Protein AF-A0A7V3K4L3-F1 (afdb_monomer_lite)

Sequence (100 aa):
MCSHNLNRLIGTAVVDKAFRARLLADPGTAAQGFDLTPDEYRLVASIRARSLAEFAQKLDGALSLELVPAGGPSLAPMHTGGPSDPLAEPPLALRLHTGF

Secondary structure (DSSP, 8-state):
---HHHHHHHHHHHH-HHHHHHHHH-HHHHHTTS---HHHHHHHHH---SSHHHHHHHHHHHHHHTTS-S------------------PPP---------

Foldseek 3Di:
DDDPQVVVLLVCVVVPVVLVVCCLVAVLVSSPPTPDDPVLSVQSRPDHDPGSVSSVVSSVVVVVVVPPPPCDDPPDPPPDDDDDDDDDDDDDDDDDDDDD

Radius of gyration: 31.96 Å; chains: 1; bounding box: 95×47×53 Å

Structure (mmCIF, N/CA/C/O backbone):
data_AF-A0A7V3K4L3-F1
#
_entry.id   AF-A0A7V3K4L3-F1
#
loop_
_atom_site.group_PDB
_atom_site.id
_atom_site.type_symbol
_atom_site.label_atom_id
_atom_site.label_alt_id
_atom_site.label_comp_id
_atom_site.label_asym_id
_atom_site.label_entity_id
_atom_site.label_seq_id
_atom_site.pdbx_PDB_ins_code
_atom_site.Cartn_x
_atom_site.Cartn_y
_atom_site.Cartn_z
_atom_site.occupancy
_atom_site.B_iso_or_equiv
_atom_site.auth_seq_id
_atom_site.auth_comp_id
_atom_site.auth_asym_id
_atom_site.auth_atom_id
_atom_site.pdbx_PDB_model_num
ATOM 1 N N . MET A 1 1 ? 16.804 -0.927 -0.090 1.00 46.81 1 MET A N 1
ATOM 2 C CA . MET A 1 1 ? 16.277 0.074 0.867 1.00 46.81 1 MET A CA 1
ATOM 3 C C . MET A 1 1 ? 14.867 0.415 0.427 1.00 46.81 1 MET A C 1
ATOM 5 O O . MET A 1 1 ? 14.709 0.787 -0.725 1.00 46.81 1 MET A O 1
ATOM 9 N N . CYS A 1 2 ? 13.856 0.235 1.279 1.00 55.56 2 CYS A N 1
ATOM 10 C CA . CYS A 1 2 ? 12.477 0.565 0.914 1.00 55.56 2 CYS A CA 1
ATOM 11 C C . CYS A 1 2 ? 12.354 2.073 0.680 1.00 55.56 2 CYS A C 1
ATOM 13 O O . CYS A 1 2 ? 12.742 2.869 1.537 1.00 55.56 2 CYS A O 1
ATOM 15 N N . SER A 1 3 ? 11.828 2.456 -0.477 1.00 72.12 3 SER A N 1
ATOM 16 C CA . SER A 1 3 ? 11.613 3.853 -0.832 1.00 72.12 3 SER A CA 1
ATOM 17 C C . SER A 1 3 ? 10.673 4.529 0.171 1.00 72.12 3 SER A C 1
ATOM 19 O O . SER A 1 3 ? 9.661 3.952 0.588 1.00 72.12 3 SER A O 1
ATOM 21 N N . HIS A 1 4 ? 11.013 5.746 0.601 1.00 81.88 4 HIS A N 1
ATOM 22 C CA . HIS A 1 4 ? 10.312 6.457 1.677 1.00 81.88 4 HIS A CA 1
ATOM 23 C C . HIS A 1 4 ? 8.806 6.610 1.396 1.00 81.88 4 HIS A C 1
ATOM 25 O O . HIS A 1 4 ? 7.979 6.474 2.301 1.00 81.88 4 HIS A O 1
ATOM 31 N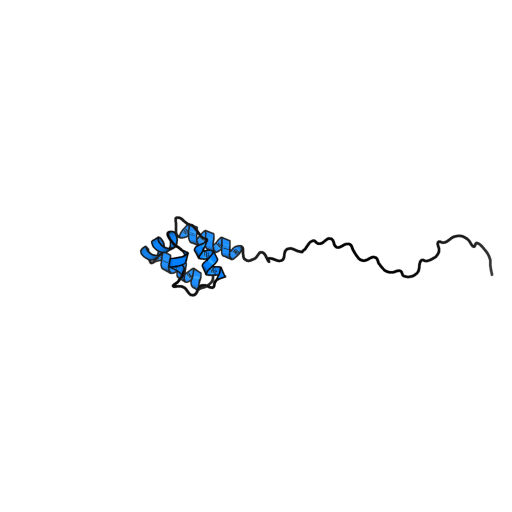 N . ASN A 1 5 ? 8.442 6.803 0.126 1.00 87.62 5 ASN A N 1
ATOM 32 C CA . ASN A 1 5 ? 7.061 7.010 -0.304 1.00 87.62 5 ASN A CA 1
ATOM 33 C C . ASN A 1 5 ? 6.226 5.722 -0.253 1.00 87.62 5 ASN A C 1
ATOM 35 O O . ASN A 1 5 ? 5.071 5.765 0.174 1.00 87.62 5 ASN A O 1
ATOM 39 N N . LEU A 1 6 ? 6.820 4.567 -0.573 1.00 87.31 6 LEU A N 1
ATOM 40 C CA . LEU A 1 6 ? 6.172 3.262 -0.405 1.00 87.31 6 LEU A CA 1
ATOM 41 C C . LEU A 1 6 ? 5.938 2.942 1.072 1.00 87.31 6 LEU A C 1
ATOM 43 O O . LEU A 1 6 ? 4.850 2.507 1.448 1.00 87.31 6 LEU A O 1
ATOM 47 N N . ASN A 1 7 ? 6.922 3.216 1.931 1.00 87.50 7 ASN A N 1
ATOM 48 C CA . ASN A 1 7 ? 6.752 3.016 3.368 1.00 87.50 7 ASN A CA 1
ATOM 49 C C . ASN A 1 7 ? 5.653 3.928 3.936 1.00 87.50 7 ASN A C 1
ATOM 51 O O . ASN A 1 7 ? 4.836 3.496 4.747 1.00 87.50 7 ASN A O 1
ATOM 55 N N . ARG A 1 8 ? 5.574 5.175 3.455 1.00 90.19 8 ARG A N 1
ATOM 56 C CA . ARG A 1 8 ? 4.492 6.097 3.815 1.00 90.19 8 ARG A CA 1
ATOM 57 C C . ARG A 1 8 ? 3.128 5.565 3.371 1.00 90.19 8 ARG A C 1
ATOM 59 O O . ARG A 1 8 ? 2.197 5.605 4.166 1.00 90.19 8 ARG A O 1
ATOM 66 N N . LEU A 1 9 ? 3.021 5.021 2.159 1.00 90.62 9 LEU A N 1
ATOM 67 C CA . LEU A 1 9 ? 1.789 4.413 1.642 1.00 90.62 9 LEU A CA 1
ATOM 68 C C . LEU A 1 9 ? 1.318 3.247 2.519 1.00 90.62 9 LEU A C 1
ATOM 70 O O . LEU A 1 9 ? 0.149 3.201 2.915 1.00 90.62 9 LEU A O 1
ATOM 74 N N . ILE A 1 10 ? 2.228 2.342 2.886 1.00 90.19 10 ILE A N 1
ATOM 75 C CA . ILE A 1 10 ? 1.918 1.231 3.795 1.00 90.19 10 ILE A CA 1
ATOM 76 C C . ILE A 1 10 ? 1.534 1.758 5.180 1.00 90.19 10 ILE A C 1
ATOM 78 O O . ILE A 1 10 ? 0.512 1.345 5.727 1.00 90.19 10 ILE A O 1
ATOM 82 N N . GLY A 1 11 ? 2.298 2.706 5.727 1.00 90.75 11 GLY A N 1
ATOM 83 C CA . GLY A 1 11 ? 2.026 3.329 7.022 1.00 90.75 11 GLY A CA 1
ATOM 84 C C . GLY A 1 11 ? 0.647 3.987 7.083 1.00 90.75 11 GLY A C 1
ATOM 85 O O . GLY A 1 11 ? -0.082 3.791 8.055 1.00 90.75 11 GLY A O 1
ATOM 86 N N . THR A 1 12 ? 0.231 4.680 6.019 1.00 92.50 12 THR A N 1
ATOM 87 C CA . THR A 1 12 ? -1.125 5.235 5.905 1.00 92.50 12 THR A CA 1
ATOM 88 C C . THR A 1 12 ? -2.180 4.133 5.923 1.00 92.50 12 THR A C 1
ATOM 90 O O . THR A 1 12 ? -3.157 4.252 6.653 1.00 92.50 12 THR A O 1
ATOM 93 N N . ALA A 1 13 ? -1.980 3.023 5.210 1.00 92.69 13 ALA A N 1
ATOM 94 C CA . ALA A 1 13 ? -2.918 1.897 5.230 1.00 92.69 13 ALA A CA 1
ATOM 95 C C . ALA A 1 13 ? -2.979 1.151 6.577 1.00 92.69 13 ALA A C 1
ATOM 97 O O . ALA A 1 13 ? -3.973 0.478 6.865 1.00 92.69 13 ALA A O 1
ATOM 98 N N . VAL A 1 14 ? -1.942 1.250 7.414 1.00 92.19 14 VAL A N 1
ATOM 99 C CA . VAL A 1 14 ? -1.971 0.697 8.778 1.00 92.19 14 VAL A CA 1
ATOM 100 C C . VAL A 1 14 ? -2.921 1.501 9.668 1.00 92.19 14 VAL A C 1
ATOM 102 O O . VAL A 1 14 ? -3.716 0.905 10.398 1.00 92.19 14 VAL A O 1
ATOM 105 N N . VAL A 1 15 ? -2.857 2.834 9.602 1.00 93.31 15 VAL A N 1
ATOM 106 C CA . VAL A 1 15 ? -3.633 3.725 10.485 1.00 93.31 15 VAL A CA 1
ATOM 107 C C . VAL A 1 15 ? -5.011 4.087 9.925 1.00 93.31 15 VAL A C 1
ATOM 109 O O . VAL A 1 15 ? -5.947 4.294 10.696 1.00 93.31 15 VAL A O 1
ATOM 112 N N . ASP A 1 16 ? -5.169 4.102 8.601 1.00 93.69 16 ASP A N 1
ATOM 113 C CA . ASP A 1 16 ? -6.405 4.469 7.914 1.00 93.69 16 ASP A CA 1
ATOM 114 C C . ASP A 1 16 ? -7.069 3.243 7.264 1.00 93.69 16 ASP A C 1
ATOM 116 O O . ASP A 1 16 ? -6.651 2.712 6.228 1.00 93.69 16 ASP A O 1
ATOM 120 N N . LYS A 1 17 ? -8.151 2.772 7.895 1.00 92.25 17 LYS A N 1
ATOM 121 C CA . LYS A 1 17 ? -8.883 1.578 7.444 1.00 92.25 17 LYS A CA 1
ATOM 122 C C . LYS A 1 17 ? -9.619 1.792 6.117 1.00 92.25 17 LYS A C 1
ATOM 124 O O . LYS A 1 17 ? -9.796 0.814 5.387 1.00 92.25 17 LYS A O 1
ATOM 129 N N . ALA A 1 18 ? -10.059 3.015 5.818 1.00 91.81 18 ALA A N 1
ATOM 130 C CA . ALA A 1 18 ? -10.785 3.325 4.587 1.00 91.81 18 ALA A CA 1
ATOM 131 C C . ALA A 1 18 ? -9.827 3.338 3.390 1.00 91.81 18 ALA A C 1
ATOM 133 O O . ALA A 1 18 ? -10.089 2.701 2.367 1.00 91.81 18 ALA A O 1
ATOM 134 N N . PHE A 1 19 ? -8.666 3.965 3.562 1.00 92.25 19 PHE A N 1
ATOM 135 C CA . PHE A 1 19 ? -7.558 3.931 2.624 1.00 92.25 19 PHE A CA 1
ATOM 136 C C . PHE A 1 19 ? -7.081 2.502 2.393 1.00 92.25 19 PHE A C 1
ATOM 138 O O . PHE A 1 19 ? -6.921 2.103 1.247 1.00 92.25 19 PHE A O 1
ATOM 145 N N . ARG A 1 20 ? -6.941 1.688 3.446 1.00 93.25 20 ARG A N 1
ATOM 146 C CA . ARG A 1 20 ? -6.590 0.268 3.298 1.00 93.25 20 ARG A CA 1
ATOM 147 C C . ARG A 1 20 ? -7.578 -0.498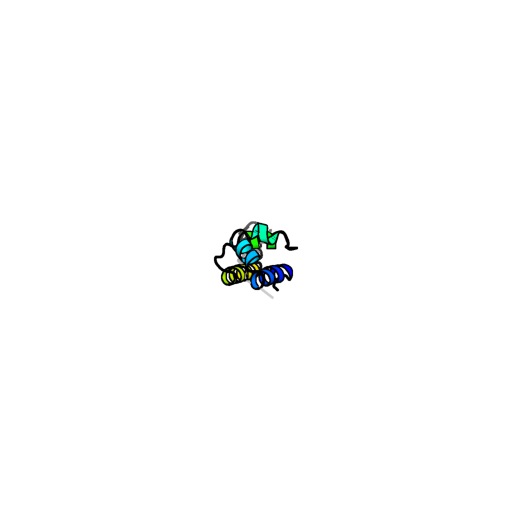 2.423 1.00 93.25 20 ARG A C 1
ATOM 149 O O . ARG A 1 20 ? -7.154 -1.263 1.563 1.00 93.25 20 ARG A O 1
ATOM 156 N N . ALA A 1 21 ? -8.880 -0.314 2.637 1.00 92.75 21 ALA A N 1
ATOM 157 C CA . ALA A 1 21 ? -9.894 -0.962 1.807 1.00 92.75 21 ALA A CA 1
ATOM 158 C C . ALA A 1 21 ? -9.780 -0.511 0.341 1.00 92.75 21 ALA A C 1
ATOM 160 O O . ALA A 1 21 ? -9.826 -1.345 -0.562 1.00 92.75 21 ALA A O 1
ATOM 161 N N . ARG A 1 22 ? -9.546 0.788 0.112 1.00 91.88 22 ARG A N 1
ATOM 162 C CA . ARG A 1 22 ? -9.324 1.347 -1.227 1.00 91.88 22 ARG A CA 1
ATOM 163 C C . ARG A 1 22 ? -8.046 0.816 -1.877 1.00 91.88 22 ARG A C 1
ATOM 165 O O . ARG A 1 22 ? -8.090 0.463 -3.043 1.00 91.88 22 ARG A O 1
ATOM 172 N N . LEU A 1 23 ? -6.952 0.709 -1.127 1.00 91.06 23 LEU A N 1
ATOM 173 C CA . LEU A 1 23 ? -5.664 0.197 -1.593 1.00 91.06 23 LEU A CA 1
ATOM 174 C C . LEU A 1 23 ? -5.758 -1.273 -2.018 1.00 91.06 23 LEU A C 1
ATOM 176 O O . LEU A 1 23 ? -5.198 -1.652 -3.038 1.00 91.06 23 LEU A O 1
ATOM 180 N N . LEU A 1 24 ? -6.481 -2.101 -1.261 1.00 91.69 24 LEU A N 1
ATOM 181 C CA . LEU A 1 24 ? -6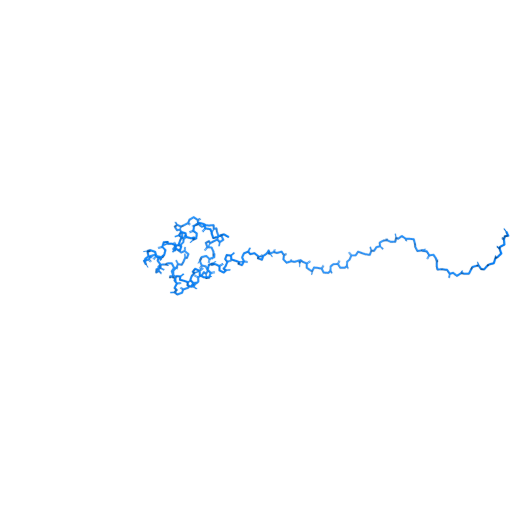.659 -3.517 -1.601 1.00 91.69 24 LEU A CA 1
ATOM 182 C C . LEU A 1 24 ? -7.631 -3.723 -2.774 1.00 91.69 24 LEU A C 1
ATOM 184 O O . LEU A 1 24 ? -7.472 -4.674 -3.538 1.00 91.69 24 LEU A O 1
ATOM 188 N N . ALA A 1 25 ? -8.623 -2.841 -2.928 1.00 92.75 25 ALA A N 1
ATOM 189 C CA . ALA A 1 25 ? -9.564 -2.886 -4.045 1.00 92.75 25 ALA A CA 1
ATOM 190 C C . ALA A 1 25 ? -8.940 -2.359 -5.349 1.00 92.75 25 ALA A C 1
ATOM 192 O O . ALA A 1 25 ? -8.986 -3.033 -6.381 1.00 92.75 25 ALA A O 1
ATOM 193 N N . ASP A 1 26 ? -8.330 -1.174 -5.289 1.00 90.88 26 ASP A N 1
ATOM 194 C CA . ASP A 1 26 ? -7.714 -0.491 -6.421 1.00 90.88 26 ASP A CA 1
ATOM 195 C C . ASP A 1 26 ? -6.393 0.196 -6.015 1.00 90.88 26 ASP A C 1
ATOM 197 O O . ASP A 1 26 ? -6.366 1.383 -5.659 1.00 90.88 26 ASP A O 1
ATOM 201 N N . PRO A 1 27 ? -5.274 -0.550 -6.041 1.00 88.81 27 PRO A N 1
ATOM 202 C CA . PRO A 1 27 ? -3.993 -0.050 -5.559 1.00 88.81 27 PRO A CA 1
ATOM 203 C C . PRO A 1 27 ? -3.435 1.081 -6.424 1.00 88.81 27 PRO A C 1
ATOM 205 O O . PRO A 1 27 ? -2.819 1.998 -5.889 1.00 88.81 27 PRO A O 1
ATOM 208 N N . GLY A 1 28 ? -3.695 1.062 -7.736 1.00 88.38 28 GLY A N 1
ATOM 209 C CA . GLY A 1 28 ? -3.269 2.122 -8.652 1.00 88.38 28 GLY A CA 1
ATOM 210 C C . GLY A 1 28 ? -3.890 3.469 -8.288 1.00 88.38 28 GLY A C 1
ATOM 211 O O . GLY A 1 28 ? -3.168 4.427 -8.021 1.00 88.38 28 GLY A O 1
ATOM 212 N N . THR A 1 29 ? -5.219 3.538 -8.170 1.00 89.19 29 THR A N 1
ATOM 213 C CA . THR A 1 29 ? -5.903 4.787 -7.795 1.00 89.19 29 THR A CA 1
ATOM 214 C C . THR A 1 29 ? -5.535 5.233 -6.380 1.00 89.19 29 THR A C 1
ATOM 216 O O . THR A 1 29 ? -5.383 6.427 -6.130 1.00 89.19 29 THR A O 1
ATOM 219 N N . ALA A 1 30 ? -5.373 4.301 -5.436 1.00 89.25 30 ALA A N 1
ATOM 220 C CA . ALA A 1 30 ? -4.962 4.640 -4.072 1.00 89.25 30 ALA A CA 1
ATOM 221 C C . ALA A 1 30 ? -3.540 5.230 -4.005 1.00 89.25 30 ALA A C 1
ATOM 223 O O . ALA A 1 30 ? -3.257 6.055 -3.135 1.00 89.25 30 ALA A O 1
ATOM 224 N N . ALA A 1 31 ? -2.664 4.840 -4.931 1.00 87.81 31 ALA A N 1
ATOM 225 C CA . ALA A 1 31 ? -1.278 5.280 -4.989 1.00 87.81 31 ALA A CA 1
ATOM 226 C C . ALA A 1 31 ? -1.068 6.632 -5.693 1.00 87.81 31 ALA A C 1
ATOM 228 O O . ALA A 1 31 ? -0.018 7.237 -5.508 1.00 87.81 31 ALA A O 1
ATOM 229 N N . GLN A 1 32 ? -2.053 7.150 -6.439 1.00 86.00 32 GLN A N 1
ATOM 230 C CA . GLN A 1 32 ? -1.936 8.421 -7.181 1.00 86.00 32 GLN A CA 1
ATOM 231 C C . GLN A 1 32 ? -1.645 9.650 -6.302 1.00 86.00 32 GLN A C 1
ATOM 233 O O . GLN A 1 32 ? -1.163 10.659 -6.803 1.00 86.00 32 GLN A O 1
ATOM 238 N N . GLY A 1 33 ? -1.946 9.587 -5.001 1.00 83.12 33 GLY A N 1
ATOM 239 C CA . GLY A 1 33 ? -1.654 10.660 -4.040 1.00 83.12 33 GLY A CA 1
ATOM 240 C C . GLY A 1 33 ? -0.257 10.595 -3.413 1.00 83.12 33 GLY A C 1
ATOM 241 O O . GLY A 1 33 ? 0.028 11.362 -2.493 1.00 83.12 33 GLY A O 1
ATOM 242 N N . PHE A 1 34 ? 0.583 9.657 -3.848 1.00 86.00 34 PHE A N 1
ATOM 243 C CA . PHE A 1 34 ? 1.950 9.481 -3.370 1.00 86.00 34 PHE A CA 1
ATOM 244 C C . PHE A 1 34 ? 2.928 9.787 -4.504 1.00 86.00 34 PHE A C 1
ATOM 246 O O . PHE A 1 34 ? 2.687 9.409 -5.647 1.00 86.00 34 PHE A O 1
ATOM 253 N N . ASP A 1 35 ? 4.045 10.436 -4.169 1.00 87.19 35 ASP A N 1
ATOM 254 C CA . ASP A 1 35 ? 5.158 10.752 -5.078 1.00 87.19 35 ASP A CA 1
ATOM 255 C C . ASP A 1 35 ? 5.955 9.479 -5.440 1.00 87.19 35 ASP A C 1
ATOM 257 O O . ASP A 1 35 ? 7.136 9.323 -5.133 1.00 87.19 35 ASP A O 1
ATOM 261 N N . LEU A 1 36 ? 5.271 8.487 -6.008 1.00 86.31 36 LEU A N 1
ATOM 262 C CA . LEU A 1 36 ? 5.885 7.254 -6.482 1.00 86.31 36 LEU A CA 1
ATOM 263 C C . LEU A 1 36 ? 6.489 7.482 -7.863 1.00 86.31 36 LEU A C 1
ATOM 265 O O . LEU A 1 36 ? 5.891 8.124 -8.729 1.00 86.31 36 LEU A O 1
ATOM 269 N N . THR A 1 37 ? 7.656 6.896 -8.088 1.00 87.81 37 THR A N 1
ATOM 270 C CA . THR A 1 37 ? 8.240 6.802 -9.425 1.00 87.81 37 THR A CA 1
ATOM 271 C C . THR A 1 37 ? 7.360 5.933 -10.342 1.00 87.81 37 THR A C 1
ATOM 273 O O . THR A 1 37 ? 6.534 5.145 -9.865 1.00 87.81 37 THR A O 1
ATOM 276 N N . PRO A 1 38 ? 7.514 6.033 -11.675 1.00 85.94 38 PRO A N 1
ATOM 277 C CA . PRO A 1 38 ? 6.721 5.245 -12.620 1.00 85.94 38 PRO A CA 1
ATOM 278 C C . PRO A 1 38 ? 6.839 3.730 -12.401 1.00 85.94 38 PRO A C 1
ATOM 280 O O . PRO A 1 38 ? 5.843 3.013 -12.522 1.00 85.94 38 PRO A O 1
ATOM 283 N N . ASP A 1 39 ? 8.034 3.249 -12.060 1.00 84.00 39 ASP A N 1
ATOM 284 C CA . ASP A 1 39 ? 8.298 1.841 -11.761 1.00 84.00 39 ASP A CA 1
ATOM 285 C C . ASP A 1 39 ? 7.618 1.404 -10.461 1.00 84.00 39 ASP A C 1
ATOM 287 O O . ASP A 1 39 ? 6.891 0.411 -10.448 1.00 84.00 39 ASP A O 1
ATOM 291 N N . GLU A 1 40 ? 7.727 2.196 -9.394 1.00 86.38 40 GLU A N 1
ATOM 292 C CA . GLU A 1 40 ? 7.036 1.924 -8.128 1.00 86.38 40 GLU A CA 1
ATOM 293 C C . GLU A 1 40 ? 5.515 1.932 -8.281 1.00 86.38 40 GLU A C 1
ATOM 295 O O . GLU A 1 40 ? 4.827 1.068 -7.734 1.00 86.38 40 GLU A O 1
ATOM 300 N N . TYR A 1 41 ? 4.976 2.878 -9.051 1.00 88.81 41 TYR A N 1
ATOM 301 C CA . TYR A 1 41 ? 3.549 2.935 -9.339 1.00 88.81 41 TYR A CA 1
ATOM 302 C C . TYR A 1 41 ? 3.085 1.682 -10.088 1.00 88.81 41 TYR A C 1
ATOM 304 O O . TYR A 1 41 ? 2.060 1.093 -9.737 1.00 88.81 41 TYR A O 1
ATOM 312 N N . ARG A 1 42 ? 3.847 1.232 -11.094 1.00 86.94 42 ARG A N 1
ATOM 313 C CA . ARG A 1 42 ? 3.554 -0.009 -11.829 1.00 86.94 42 ARG A CA 1
ATOM 314 C C . ARG A 1 42 ? 3.615 -1.235 -10.926 1.00 86.94 42 ARG A C 1
ATOM 316 O O . ARG A 1 42 ? 2.735 -2.091 -11.024 1.00 86.94 42 ARG A O 1
ATOM 323 N N . LEU A 1 43 ? 4.602 -1.303 -10.035 1.00 87.62 43 LEU A N 1
ATOM 324 C CA . LEU A 1 43 ? 4.713 -2.368 -9.040 1.00 87.62 43 LEU A CA 1
ATOM 325 C C . LEU A 1 43 ? 3.483 -2.393 -8.129 1.00 87.62 43 LEU A C 1
ATOM 327 O O . LEU A 1 43 ? 2.812 -3.419 -8.035 1.00 87.62 43 LEU A O 1
ATOM 331 N N . VAL A 1 44 ? 3.129 -1.255 -7.529 1.00 89.38 44 VAL A N 1
ATOM 332 C CA . VAL A 1 44 ? 1.958 -1.125 -6.650 1.00 89.38 44 VAL A CA 1
ATOM 333 C C . VAL A 1 44 ? 0.664 -1.493 -7.378 1.00 89.38 44 VAL A C 1
ATOM 335 O O . VAL A 1 44 ? -0.126 -2.279 -6.857 1.00 89.38 44 VAL A O 1
ATOM 338 N N . ALA A 1 45 ? 0.462 -0.994 -8.598 1.00 89.44 45 ALA A N 1
ATOM 339 C CA . ALA A 1 45 ? -0.732 -1.274 -9.394 1.00 89.44 45 ALA A CA 1
ATOM 340 C C . ALA A 1 45 ? -0.867 -2.757 -9.795 1.00 89.44 45 ALA A C 1
ATOM 342 O O . ALA A 1 45 ? -1.983 -3.244 -9.985 1.00 89.44 45 ALA A O 1
ATOM 343 N N . SER A 1 46 ? 0.251 -3.480 -9.910 1.00 89.62 46 SER A N 1
ATOM 344 C CA . SER A 1 46 ? 0.285 -4.908 -10.253 1.00 89.62 46 SER A CA 1
ATOM 345 C C . SER A 1 46 ? -0.032 -5.823 -9.058 1.00 89.62 46 SER A C 1
ATOM 347 O O . SER A 1 46 ? -0.495 -6.956 -9.224 1.00 89.62 46 SER A O 1
ATOM 349 N N . ILE A 1 47 ? 0.167 -5.344 -7.826 1.00 89.31 47 ILE A N 1
ATOM 350 C CA . ILE A 1 47 ? -0.014 -6.158 -6.621 1.00 89.31 47 ILE A CA 1
ATOM 351 C C . ILE A 1 47 ? -1.501 -6.322 -6.298 1.00 89.31 47 ILE A C 1
ATOM 353 O O . ILE A 1 47 ? -2.186 -5.405 -5.853 1.00 89.31 47 ILE A O 1
ATOM 357 N N . ARG A 1 48 ? -1.998 -7.553 -6.435 1.00 88.56 48 ARG A N 1
ATOM 358 C CA . ARG A 1 48 ? -3.302 -7.974 -5.904 1.00 88.56 48 ARG A CA 1
ATOM 359 C C . ARG A 1 48 ? -3.103 -8.692 -4.577 1.00 88.56 48 ARG A C 1
ATOM 361 O O . ARG A 1 48 ? -2.395 -9.699 -4.534 1.00 88.56 48 ARG A O 1
ATOM 368 N N . ALA A 1 49 ? -3.736 -8.205 -3.516 1.00 90.38 49 ALA A N 1
ATOM 369 C CA . ALA A 1 49 ? -3.645 -8.785 -2.180 1.00 90.38 49 ALA A CA 1
ATOM 370 C C . ALA A 1 49 ? -4.991 -8.726 -1.455 1.00 90.38 49 ALA A C 1
ATOM 372 O O . ALA A 1 49 ? -5.792 -7.827 -1.701 1.00 90.38 49 ALA A O 1
ATOM 373 N N . ARG A 1 50 ? -5.237 -9.673 -0.543 1.00 90.31 50 ARG A N 1
ATOM 374 C CA . ARG A 1 50 ? -6.474 -9.697 0.269 1.00 90.31 50 ARG A CA 1
ATOM 375 C C . ARG A 1 50 ? -6.324 -8.989 1.613 1.00 90.31 50 ARG A C 1
ATOM 377 O O . ARG A 1 50 ? -7.317 -8.666 2.255 1.00 90.31 50 ARG A O 1
ATOM 384 N N . SER A 1 51 ? -5.082 -8.749 2.020 1.00 91.44 51 SER A N 1
ATOM 385 C CA . SER A 1 51 ? -4.715 -8.173 3.309 1.00 91.44 51 SER A CA 1
ATOM 386 C C . SER A 1 51 ? -3.500 -7.271 3.160 1.00 91.44 51 SER A C 1
ATOM 388 O O . SER A 1 51 ? -2.655 -7.491 2.296 1.00 91.44 51 SER A O 1
ATOM 390 N N . LEU A 1 52 ? -3.367 -6.296 4.062 1.00 89.88 52 LEU A N 1
ATOM 391 C CA . LEU A 1 52 ? -2.230 -5.374 4.065 1.00 89.88 52 LEU A CA 1
ATOM 392 C C . LEU A 1 52 ? -0.885 -6.089 4.281 1.00 89.88 52 LEU A C 1
ATOM 394 O O . LEU A 1 52 ? 0.099 -5.728 3.650 1.00 89.88 52 LEU A O 1
ATOM 398 N N . ALA A 1 53 ? -0.850 -7.126 5.123 1.00 89.75 53 ALA A N 1
ATOM 399 C CA . ALA A 1 53 ? 0.358 -7.926 5.336 1.00 89.75 53 ALA A CA 1
ATOM 400 C C . ALA A 1 53 ? 0.812 -8.636 4.048 1.00 89.75 53 ALA A C 1
ATOM 402 O O . ALA A 1 53 ? 1.984 -8.588 3.691 1.00 89.75 53 ALA A O 1
ATOM 403 N N . GLU A 1 54 ? -0.133 -9.233 3.314 1.00 91.00 54 GLU A N 1
ATOM 404 C CA . GLU A 1 54 ? 0.141 -9.890 2.031 1.00 91.00 54 GLU A CA 1
ATOM 405 C C . GLU A 1 54 ? 0.593 -8.873 0.972 1.00 91.00 54 GLU A C 1
ATOM 407 O O . GLU A 1 54 ? 1.508 -9.141 0.197 1.00 91.00 54 GLU A O 1
ATOM 412 N N . PHE A 1 55 ? -0.017 -7.684 0.968 1.00 90.94 55 PHE A N 1
ATOM 413 C CA . PHE A 1 55 ? 0.386 -6.586 0.095 1.00 90.94 55 PHE A CA 1
ATOM 414 C C . PHE A 1 55 ? 1.837 -6.162 0.361 1.00 90.94 55 PHE A C 1
ATOM 416 O O . PHE A 1 55 ? 2.638 -6.104 -0.569 1.00 90.94 55 PHE A O 1
ATOM 423 N N . ALA A 1 56 ? 2.191 -5.925 1.628 1.00 89.50 56 ALA A N 1
ATOM 424 C CA . ALA A 1 56 ? 3.540 -5.531 2.027 1.00 89.50 56 ALA A CA 1
ATOM 425 C C . ALA A 1 56 ? 4.582 -6.604 1.676 1.00 89.50 56 ALA A C 1
ATOM 427 O O . ALA A 1 56 ? 5.645 -6.273 1.163 1.00 89.50 56 ALA A O 1
ATOM 428 N N . GLN A 1 57 ? 4.254 -7.883 1.876 1.00 89.31 57 GLN A N 1
ATOM 429 C CA . GLN A 1 57 ? 5.143 -8.992 1.528 1.00 89.31 57 GLN A CA 1
ATOM 430 C C . GLN A 1 57 ? 5.391 -9.091 0.015 1.00 89.31 57 GLN A C 1
ATOM 432 O O . GLN A 1 57 ? 6.521 -9.307 -0.417 1.00 89.31 57 GLN A O 1
ATOM 437 N N . LYS A 1 58 ? 4.348 -8.915 -0.807 1.00 89.94 58 LYS A N 1
ATOM 438 C CA . LYS A 1 58 ? 4.480 -8.905 -2.274 1.00 89.94 58 LYS A CA 1
ATOM 439 C C . LYS A 1 58 ? 5.283 -7.706 -2.770 1.00 89.94 58 LYS A C 1
ATOM 441 O O . LYS A 1 58 ? 6.081 -7.855 -3.690 1.00 89.94 58 LYS A O 1
ATOM 446 N N . LEU A 1 59 ? 5.084 -6.544 -2.152 1.00 87.50 59 LEU A N 1
ATOM 447 C CA . LEU A 1 59 ? 5.835 -5.333 -2.463 1.00 87.50 59 LEU A CA 1
ATOM 448 C C . LEU A 1 59 ? 7.326 -5.501 -2.139 1.00 87.50 59 LEU A C 1
ATOM 450 O O . LEU A 1 59 ? 8.166 -5.199 -2.980 1.00 87.50 59 LEU A O 1
ATOM 454 N N . ASP A 1 60 ? 7.644 -6.038 -0.961 1.00 85.50 60 ASP A N 1
ATOM 455 C CA . ASP A 1 60 ? 9.015 -6.335 -0.528 1.00 85.50 60 ASP A CA 1
ATOM 456 C C . ASP A 1 60 ? 9.713 -7.349 -1.452 1.00 85.50 60 ASP A C 1
ATOM 458 O O . ASP A 1 60 ? 10.844 -7.131 -1.894 1.00 85.50 60 ASP A O 1
ATOM 462 N N . GLY A 1 61 ? 9.000 -8.412 -1.839 1.00 84.94 61 GLY A N 1
ATOM 463 C CA . GLY A 1 61 ? 9.504 -9.390 -2.803 1.00 84.94 61 GLY A CA 1
ATOM 464 C C . GLY A 1 61 ? 9.781 -8.781 -4.180 1.00 84.94 61 GLY A C 1
ATOM 465 O O . GLY A 1 61 ? 10.798 -9.097 -4.792 1.00 84.94 61 GLY A O 1
ATOM 466 N N . ALA A 1 62 ? 8.919 -7.878 -4.655 1.00 82.00 62 ALA A N 1
ATOM 467 C CA . ALA A 1 62 ? 9.098 -7.219 -5.946 1.00 82.00 62 ALA A CA 1
ATOM 468 C C . ALA A 1 62 ? 10.273 -6.227 -5.948 1.00 82.00 62 ALA A C 1
ATOM 470 O O . ALA A 1 62 ? 11.055 -6.218 -6.894 1.00 82.00 62 ALA A O 1
ATOM 471 N N . LEU A 1 63 ? 10.445 -5.460 -4.866 1.00 78.19 63 LEU A N 1
ATOM 472 C CA . LEU A 1 63 ? 11.605 -4.582 -4.659 1.00 78.19 63 LEU A CA 1
ATOM 473 C C . LEU A 1 63 ? 12.917 -5.377 -4.584 1.00 78.19 63 LEU A C 1
ATOM 475 O O . LEU A 1 63 ? 13.956 -4.919 -5.049 1.00 78.19 63 LEU A O 1
ATOM 479 N N . SER A 1 64 ? 12.868 -6.582 -4.013 1.00 75.25 64 SER A N 1
ATOM 480 C CA . SER A 1 64 ? 14.027 -7.478 -3.919 1.00 75.25 64 SER A CA 1
ATOM 481 C C . SER A 1 64 ? 14.405 -8.115 -5.263 1.00 75.25 64 SER A C 1
ATOM 483 O O . SER A 1 64 ? 15.561 -8.481 -5.467 1.00 75.25 64 SER A O 1
ATOM 485 N N . LEU A 1 65 ? 13.446 -8.240 -6.188 1.00 63.53 65 LEU A N 1
ATOM 486 C CA . LEU A 1 65 ? 13.638 -8.819 -7.523 1.00 63.53 65 LEU A CA 1
ATOM 487 C C . LEU A 1 65 ? 14.198 -7.828 -8.555 1.00 63.53 65 LEU A C 1
ATOM 489 O O . LEU A 1 65 ? 14.644 -8.257 -9.617 1.00 63.53 65 LEU A O 1
ATOM 493 N N . GLU A 1 66 ? 14.265 -6.534 -8.232 1.00 53.28 66 GLU A N 1
ATOM 494 C CA . GLU A 1 66 ? 14.884 -5.503 -9.080 1.00 53.28 66 GLU A CA 1
ATOM 495 C C . GLU A 1 66 ? 16.430 -5.605 -9.154 1.00 53.28 66 GLU A C 1
ATOM 497 O O . GLU A 1 66 ? 17.100 -4.732 -9.694 1.00 53.28 66 GLU A O 1
ATOM 502 N N . LEU A 1 67 ? 17.018 -6.690 -8.632 1.00 49.41 67 LEU A N 1
ATOM 503 C CA . LEU A 1 67 ? 18.447 -7.017 -8.720 1.00 49.41 67 LEU A CA 1
ATOM 504 C C . LEU A 1 67 ? 18.772 -8.161 -9.698 1.00 49.41 67 LEU A C 1
ATOM 506 O O . LEU A 1 67 ? 19.840 -8.766 -9.609 1.00 49.41 67 LEU A O 1
ATOM 510 N N . VAL A 1 68 ? 17.897 -8.452 -10.664 1.00 48.41 68 VAL A N 1
ATOM 511 C CA . VAL A 1 68 ? 18.331 -9.138 -11.890 1.00 48.41 68 VAL A CA 1
ATOM 512 C C . VAL A 1 68 ? 18.668 -8.061 -12.917 1.00 48.41 68 VAL A C 1
ATOM 514 O O . VAL A 1 68 ? 17.746 -7.452 -13.463 1.00 48.41 68 VAL A O 1
ATOM 517 N N . PRO A 1 69 ? 19.957 -7.797 -13.217 1.00 46.00 69 PRO A N 1
ATOM 518 C CA . PRO A 1 69 ? 20.282 -6.978 -14.369 1.00 46.00 69 PRO A CA 1
ATOM 519 C C . PRO A 1 69 ? 19.630 -7.639 -15.582 1.00 46.00 69 PRO A C 1
ATOM 521 O O . PRO A 1 69 ? 19.875 -8.815 -15.865 1.00 46.00 69 PRO A O 1
ATOM 524 N N . ALA A 1 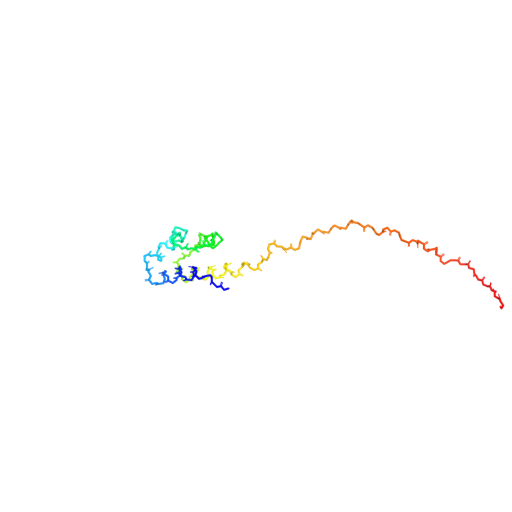70 ? 18.806 -6.887 -16.310 1.00 50.12 70 ALA A N 1
ATOM 525 C CA . ALA A 1 70 ? 18.341 -7.225 -17.653 1.00 50.12 70 ALA A CA 1
ATOM 526 C C . ALA A 1 70 ? 19.523 -7.168 -18.648 1.00 50.12 70 ALA A C 1
ATOM 528 O O . ALA A 1 70 ? 19.532 -6.430 -19.626 1.00 50.12 70 ALA A O 1
ATOM 529 N N . GLY A 1 71 ? 20.556 -7.937 -18.330 1.00 48.97 71 GLY A N 1
ATOM 530 C CA . GLY A 1 71 ? 21.846 -8.070 -18.975 1.00 48.97 71 GLY A CA 1
ATOM 531 C C . GLY A 1 71 ? 22.390 -9.453 -18.636 1.00 48.97 71 GLY A C 1
ATOM 532 O O . GLY A 1 71 ? 23.509 -9.591 -18.153 1.00 48.97 71 GLY A O 1
ATOM 533 N N . GLY A 1 72 ? 21.573 -10.491 -18.840 1.00 46.34 72 GLY A N 1
ATOM 534 C CA . GLY A 1 72 ? 22.116 -11.834 -19.011 1.00 46.34 72 GLY A CA 1
ATOM 535 C C . GLY A 1 72 ? 23.080 -11.810 -20.204 1.00 46.34 72 GLY A C 1
ATOM 536 O O . GLY A 1 72 ? 22.786 -11.121 -21.187 1.00 46.34 72 GLY A O 1
ATOM 537 N N . PRO A 1 73 ? 24.239 -12.487 -20.131 1.00 50.94 73 PRO A N 1
ATOM 538 C CA . PRO A 1 73 ? 25.211 -12.467 -21.209 1.00 50.94 73 PRO A CA 1
ATOM 539 C C . PRO A 1 73 ? 24.520 -12.934 -22.485 1.00 50.94 73 PRO A C 1
ATOM 541 O O . PRO A 1 73 ? 23.951 -14.025 -22.531 1.00 50.94 73 PRO A O 1
ATOM 544 N N . SER A 1 74 ? 24.567 -12.087 -23.511 1.00 46.34 74 SER A N 1
ATOM 545 C CA . SER A 1 74 ? 24.298 -12.497 -24.879 1.00 46.34 74 SER A CA 1
ATOM 546 C C . SER A 1 74 ? 25.299 -13.600 -25.215 1.00 46.34 74 SER A C 1
ATOM 548 O O . SER A 1 74 ? 26.432 -13.342 -25.617 1.00 46.34 74 SER A O 1
ATOM 550 N N . LEU A 1 75 ? 24.903 -14.847 -24.966 1.00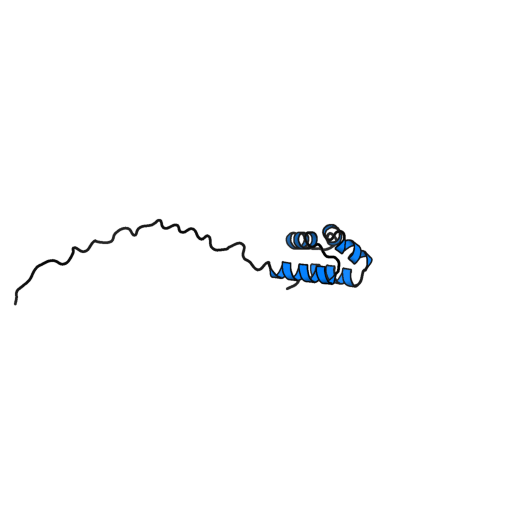 54.12 75 LEU A N 1
ATOM 551 C CA . LEU A 1 75 ? 25.547 -16.038 -25.494 1.00 54.12 75 LEU A CA 1
ATOM 552 C C . LEU A 1 75 ? 25.234 -16.078 -26.989 1.00 54.12 75 LEU A C 1
ATOM 554 O O . LEU A 1 75 ? 24.419 -16.867 -27.458 1.00 54.12 75 LEU A O 1
ATOM 558 N N . ALA A 1 76 ? 25.885 -15.197 -27.740 1.00 47.81 76 ALA A N 1
ATOM 559 C CA . ALA A 1 76 ? 26.195 -15.474 -29.124 1.00 47.81 76 ALA A CA 1
ATOM 560 C C . ALA A 1 76 ? 27.488 -16.301 -29.121 1.00 47.81 76 ALA A C 1
ATOM 562 O O . ALA A 1 76 ? 28.551 -15.752 -28.820 1.00 47.81 76 ALA A O 1
ATOM 563 N N . PRO A 1 77 ? 27.467 -17.597 -29.476 1.00 51.25 77 PRO A N 1
ATOM 564 C CA . PRO A 1 77 ? 28.669 -18.238 -29.972 1.00 51.25 77 PRO A CA 1
ATOM 565 C C . PRO A 1 77 ? 28.929 -17.678 -31.377 1.00 51.25 77 PRO A C 1
ATOM 567 O O . PRO A 1 77 ? 28.647 -18.320 -32.384 1.00 51.25 77 PRO A O 1
ATOM 570 N N . MET A 1 78 ? 29.443 -16.448 -31.463 1.00 47.38 78 MET A N 1
ATOM 571 C CA . MET A 1 78 ? 30.044 -15.944 -32.695 1.00 47.38 78 MET A CA 1
ATOM 572 C C . MET A 1 78 ? 31.461 -16.508 -32.792 1.00 47.38 78 MET A C 1
ATOM 574 O O . MET A 1 78 ? 32.457 -15.845 -32.520 1.00 47.38 78 MET A O 1
ATOM 578 N N . HIS A 1 79 ? 31.555 -17.787 -33.151 1.00 54.62 79 HIS A N 1
ATOM 579 C CA . HIS A 1 79 ? 32.809 -18.351 -33.624 1.00 54.62 79 HIS A CA 1
ATOM 580 C C . HIS A 1 79 ? 33.001 -17.880 -35.071 1.00 54.62 79 HIS A C 1
ATOM 582 O O . HIS A 1 79 ? 32.633 -18.550 -36.033 1.00 54.62 79 HIS A O 1
ATOM 588 N N . THR A 1 80 ? 33.501 -16.660 -35.244 1.00 62.16 80 THR A N 1
ATOM 589 C CA . THR A 1 80 ? 33.915 -16.148 -36.552 1.00 62.16 80 THR A CA 1
ATOM 590 C C . THR A 1 80 ? 35.129 -15.262 -36.344 1.00 62.16 80 THR A C 1
ATOM 592 O O . THR A 1 80 ? 35.039 -14.199 -35.743 1.00 62.16 80 THR A O 1
ATOM 595 N N . GLY A 1 81 ? 36.277 -15.742 -36.807 1.00 46.19 81 GLY A N 1
ATOM 596 C CA . GLY A 1 81 ? 37.548 -15.038 -36.706 1.00 46.19 81 GLY A CA 1
ATOM 597 C C . GLY A 1 81 ? 38.683 -16.037 -36.588 1.00 46.19 81 GLY A C 1
ATOM 598 O O . GLY A 1 81 ? 39.127 -16.343 -35.486 1.00 46.19 81 GLY A O 1
ATOM 599 N N . GLY A 1 82 ? 39.102 -16.596 -37.724 1.00 55.69 82 GLY A N 1
ATOM 600 C CA . GLY A 1 82 ? 40.351 -17.342 -37.793 1.00 55.69 82 GLY A CA 1
ATOM 601 C C . GLY A 1 82 ? 41.534 -16.439 -37.425 1.00 55.69 82 GLY A C 1
ATOM 602 O O . GLY A 1 82 ? 41.486 -15.237 -37.701 1.00 55.69 82 GLY A O 1
ATOM 603 N N . PRO A 1 83 ? 42.599 -16.979 -36.818 1.00 57.00 83 PRO A N 1
ATOM 604 C CA . PRO A 1 83 ? 43.859 -16.267 -36.781 1.00 57.00 83 PRO A CA 1
ATOM 605 C C . PRO A 1 83 ? 44.435 -16.256 -38.198 1.00 57.00 83 PRO A C 1
ATOM 607 O O . PRO A 1 83 ? 44.749 -17.300 -38.769 1.00 57.00 83 PRO A O 1
ATOM 610 N N . SER A 1 84 ? 44.545 -15.056 -38.765 1.00 56.34 84 SER A N 1
ATOM 611 C CA . SER A 1 84 ? 45.503 -14.784 -39.826 1.00 56.34 84 SER A CA 1
ATOM 612 C C . SER A 1 84 ? 46.877 -15.294 -39.392 1.00 56.34 84 SER A C 1
ATOM 614 O O . SER A 1 84 ? 47.347 -14.987 -38.298 1.00 56.34 84 SER A O 1
ATOM 616 N N . ASP A 1 85 ? 47.447 -16.100 -40.279 1.00 54.50 85 ASP A N 1
ATOM 617 C CA . ASP A 1 85 ? 48.808 -16.623 -40.351 1.00 54.50 85 ASP A CA 1
ATOM 618 C C . ASP A 1 85 ? 49.864 -15.796 -39.591 1.00 54.50 85 ASP A C 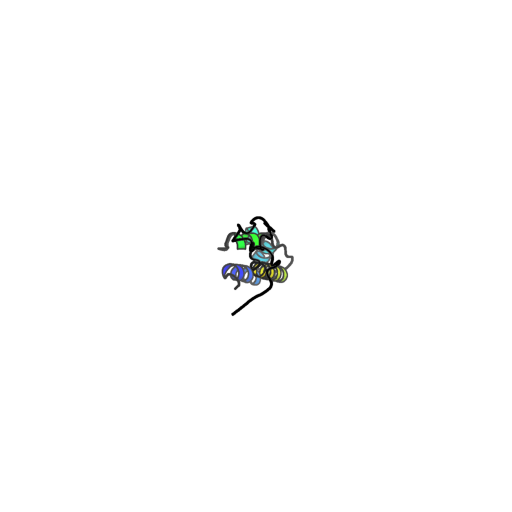1
ATOM 620 O O . ASP A 1 85 ? 49.987 -14.583 -39.797 1.00 54.50 85 ASP A O 1
ATOM 624 N N . PRO A 1 86 ? 50.710 -16.470 -38.802 1.00 52.38 86 PRO A N 1
ATOM 625 C CA . PRO A 1 86 ? 52.122 -16.196 -38.965 1.00 52.38 86 PRO A CA 1
ATOM 626 C C . PRO A 1 86 ? 52.880 -17.498 -39.198 1.00 52.38 86 PRO A C 1
ATOM 628 O O . PRO A 1 86 ? 53.122 -18.266 -38.273 1.00 52.38 86 PRO A O 1
ATOM 631 N N . LEU A 1 87 ? 53.346 -17.666 -40.432 1.00 48.31 87 LEU A N 1
ATOM 632 C CA . LEU A 1 87 ? 54.594 -18.345 -40.737 1.00 48.31 87 LEU A CA 1
ATOM 633 C C . LEU A 1 87 ? 54.561 -19.837 -40.376 1.00 48.31 87 LEU A C 1
ATOM 635 O O . LEU A 1 87 ? 55.124 -20.279 -39.379 1.00 48.31 87 LEU A O 1
ATOM 639 N N . ALA A 1 88 ? 53.917 -20.622 -41.241 1.00 47.41 88 ALA A N 1
ATOM 640 C CA . ALA A 1 88 ? 54.062 -22.070 -41.275 1.00 47.41 88 ALA A CA 1
ATOM 641 C C . ALA A 1 88 ? 55.553 -22.462 -41.304 1.00 47.41 88 ALA A C 1
ATOM 643 O O . ALA A 1 88 ? 56.224 -22.380 -42.336 1.00 47.41 88 ALA A O 1
ATOM 644 N N . GLU A 1 89 ? 56.071 -22.882 -40.153 1.00 57.84 89 GLU A N 1
ATOM 645 C CA . GLU A 1 89 ? 57.350 -23.570 -40.050 1.00 57.84 89 GLU A CA 1
ATOM 646 C C . GLU A 1 89 ? 57.284 -24.869 -40.878 1.00 57.84 89 GLU A C 1
ATOM 648 O O . GLU A 1 89 ? 56.302 -25.615 -40.777 1.00 57.84 89 GLU A O 1
ATOM 653 N N . PRO A 1 90 ? 58.286 -25.176 -41.722 1.00 62.22 90 PRO A N 1
ATOM 654 C CA . PRO A 1 90 ? 58.296 -26.433 -42.457 1.00 62.22 90 PRO A CA 1
ATOM 655 C C . PRO A 1 90 ? 58.545 -27.609 -41.493 1.00 62.22 90 PRO A C 1
ATOM 657 O O . PRO A 1 90 ? 59.371 -27.494 -40.584 1.00 62.22 90 PRO A O 1
ATOM 660 N N . PRO A 1 91 ? 57.881 -28.766 -41.679 1.00 46.00 91 PRO A N 1
ATOM 661 C CA . PRO A 1 91 ? 58.072 -29.909 -40.800 1.00 46.00 91 PRO A CA 1
ATOM 662 C C . PRO A 1 91 ? 59.486 -30.483 -40.942 1.00 46.00 91 PRO A C 1
ATOM 664 O O . PRO A 1 91 ? 59.988 -30.721 -42.041 1.00 46.00 91 PRO A O 1
ATOM 667 N N . LEU A 1 92 ? 60.101 -30.728 -39.784 1.00 53.28 92 LEU A N 1
ATOM 668 C CA . LEU A 1 92 ? 61.372 -31.416 -39.583 1.00 53.28 92 LEU A CA 1
ATOM 669 C C . LEU A 1 92 ? 61.413 -32.752 -40.336 1.00 53.28 92 LEU A C 1
ATOM 671 O O . LEU A 1 92 ? 60.932 -33.775 -39.853 1.00 53.28 92 LEU A O 1
ATOM 675 N N . ALA A 1 93 ? 62.075 -32.758 -41.487 1.00 48.88 93 ALA A N 1
ATOM 676 C CA . ALA A 1 93 ? 62.613 -33.968 -42.075 1.00 48.88 93 ALA A CA 1
ATOM 677 C C . ALA A 1 93 ? 63.984 -33.674 -42.692 1.00 48.88 93 ALA A C 1
ATOM 679 O O . ALA A 1 93 ? 64.107 -33.027 -43.726 1.00 48.88 93 ALA A O 1
ATOM 680 N N . LEU A 1 94 ? 65.001 -34.267 -42.065 1.00 47.69 94 LEU A N 1
ATOM 681 C CA . LEU A 1 94 ? 66.184 -34.783 -42.744 1.00 47.69 94 LEU A CA 1
ATOM 682 C C . LEU A 1 94 ? 67.254 -33.761 -43.185 1.00 47.69 94 LEU A C 1
ATOM 684 O O . LEU A 1 94 ? 67.380 -33.427 -44.360 1.00 47.69 94 LEU A O 1
ATOM 688 N N . ARG A 1 95 ? 68.200 -33.460 -42.285 1.00 48.19 95 ARG A N 1
ATOM 689 C CA . ARG A 1 95 ? 69.610 -33.650 -42.664 1.00 48.19 95 ARG A CA 1
ATOM 690 C C . ARG A 1 95 ? 70.508 -33.951 -41.473 1.00 48.19 95 ARG A C 1
ATOM 692 O O . ARG A 1 95 ? 70.880 -33.098 -40.680 1.00 48.19 95 ARG A O 1
ATOM 699 N N . LEU A 1 96 ? 70.810 -35.239 -41.393 1.00 55.03 96 LEU A N 1
ATOM 700 C CA . LEU A 1 96 ? 71.928 -35.823 -40.684 1.00 55.03 96 LEU A CA 1
ATOM 701 C C . LEU A 1 96 ? 73.249 -35.126 -41.059 1.00 55.03 96 LEU A C 1
ATOM 703 O O . LEU A 1 96 ? 73.454 -34.759 -42.214 1.00 55.03 96 LEU A O 1
ATOM 707 N N . HIS A 1 97 ? 74.165 -35.182 -40.092 1.00 48.69 97 HIS A N 1
ATOM 708 C CA . HIS A 1 97 ? 75.603 -35.395 -40.260 1.00 48.69 97 HIS A CA 1
ATOM 709 C C . HIS A 1 97 ? 76.548 -34.208 -40.535 1.00 48.69 97 HIS A C 1
ATOM 711 O O . HIS A 1 97 ? 76.436 -33.501 -41.533 1.00 48.69 97 HIS A O 1
ATOM 717 N N . THR A 1 98 ? 77.641 -34.251 -39.751 1.00 52.00 98 THR A N 1
ATOM 718 C CA . THR A 1 98 ? 79.012 -33.728 -39.980 1.00 52.00 98 THR A CA 1
ATOM 719 C C . THR A 1 98 ? 79.223 -32.271 -39.557 1.00 52.00 98 THR A C 1
ATOM 721 O O . THR A 1 98 ? 78.580 -31.381 -40.091 1.00 52.00 98 THR A O 1
ATOM 724 N N . GLY A 1 99 ? 79.996 -31.999 -38.496 1.00 53.34 99 GLY A N 1
ATOM 725 C CA . GLY A 1 99 ? 81.475 -31.931 -38.499 1.00 53.34 99 GLY A CA 1
ATOM 726 C C . GLY A 1 99 ? 81.863 -30.450 -38.671 1.00 53.34 99 GLY A C 1
ATOM 727 O O . GLY A 1 99 ? 81.243 -29.776 -39.479 1.00 53.34 99 GLY A O 1
ATOM 728 N N . PHE A 1 100 ? 82.776 -29.827 -37.938 1.00 46.88 100 PHE A N 1
ATOM 729 C CA . PHE A 1 100 ? 84.003 -30.242 -37.269 1.00 46.88 100 PHE A CA 1
ATOM 730 C C . PHE A 1 100 ? 84.310 -29.182 -36.195 1.00 46.88 100 PHE A C 1
ATOM 732 O O . PHE A 1 100 ? 83.934 -28.010 -36.437 1.00 46.88 100 PHE A O 1
#

pLDDT: mean 74.46, std 18.41, range [46.0, 93.69]